Protein 6CII (pdb70)

Secondary structure (DSSP, 8-state):
-GGGSHHHHTTHHHHHHHHHHHHHHHHHH-TTTHHHHTTS-HHHHHHHHHHHHHHHTT-SSS--S--HHHHHHHHHHHS---HHHHHHHHHHHHHHHHHTT--HHHHHHHHHHHHHHHHHHHT-

Foldseek 3Di:
DQCPFLCNVQPHLVRLLQLLVQLVVVQCVDVVRVVVCVPPPVVVVSVLSSQVLCVLSPNDDDRDDDFQQVVCVCCVVPVVDDVVVLVVSLVSSLVSSVVVPGDPVSSVVSSVSSVVCVCRNNVD

Nearest PDB structures (foldseek):
  4xdi-assembly2_B  TM=8.918E-01  e=1.082E-13  Chlamydomonas reinhardtii
  1s69-assembly1_A  TM=9.716E-01  e=1.242E-09  Synechocystis sp. PCC 6803
  4l2m-assembly1_A  TM=9.750E-01  e=1.453E-09  Picosynechococcus sp. PCC 7002
  2gkm-assembly1_B  TM=9.541E-01  e=5.923E-08  Mycobacterium tuberculosis
  5ab8-assembly1_A-2  TM=9.185E-01  e=2.185E-07  Mycobacterium tuberculosis

Radius of gyration: 14.08 Å; Cα contacts (8 Å, |Δi|>4): 113; chains: 1; bounding box: 33×36×35 Å

InterPro domains:
  IPR001486 Truncated hemoglobin [PF01152] (10-121)
  IPR009050 Globin-like superfamily [SSF46458] (9-128)
  IPR012292 Globin/Protoglobin [G3DSA:1.10.490.10] (2-136)
  IPR016339 Truncated hemoglobin, group 1 [PIRSF002030] (4-121)

Structure (mmCIF, N/CA/C/O backbone):
data_6CII
#
_entry.id   6CII
#
_cell.length_a   45.992
_cell.length_b   45.992
_cell.length_c   121.277
_cell.angle_alpha   90.000
_cell.angle_beta   90.000
_cell.angle_gamma   90.000
#
_symmetry.space_group_name_H-M   'P 41 2 2'
#
loop_
_entity.id
_entity.type
_entity.pdbx_description
1 polymer 'Chlamydomonas reinhardtii THB1'
2 non-polymer 'PROTOPORPHYRIN IX CONTAINING FE'
3 non-polymer 'CYANIDE ION'
4 water water
#
loop_
_atom_site.group_PDB
_atom_site.id
_atom_site.type_symbol
_atom_site.label_atom_id
_atom_site.label_alt_id
_atom_site.label_comp_id
_atom_site.label_asym_id
_atom_site.label_entity_id
_atom_site.label_seq_id
_atom_site.pdbx_PDB_ins_code
_atom_site.Cartn_x
_atom_site.Cartn_y
_atom_site.Cartn_z
_atom_site.occupancy
_atom_site.B_iso_or_equiv
_atom_site.auth_seq_id
_atom_site.auth_comp_id
_atom_site.auth_asym_id
_atom_site.auth_atom_id
_atom_site.pdbx_PDB_model_num
ATOM 1 N N . ALA A 1 5 ? 10.050 44.927 60.399 1.00 43.22 6 ALA A N 1
ATOM 2 C CA . ALA A 1 5 ? 11.500 44.802 60.278 1.00 33.83 6 ALA A CA 1
ATOM 3 C C . ALA A 1 5 ? 11.869 43.604 59.404 1.00 30.08 6 ALA A C 1
ATOM 4 O O . ALA A 1 5 ? 11.285 42.521 59.554 1.00 27.88 6 ALA A O 1
ATOM 6 N N . PRO A 1 6 ? 12.835 43.790 58.497 1.00 24.34 7 PRO A N 1
ATOM 7 C CA . PRO A 1 6 ? 13.146 42.704 57.543 1.00 23.46 7 PRO A CA 1
ATOM 8 C C . PRO A 1 6 ? 13.438 41.375 58.228 1.00 19.83 7 PRO A C 1
ATOM 9 O O . PRO A 1 6 ? 12.995 40.311 57.762 1.00 21.94 7 PRO A O 1
ATOM 13 N N . ALA A 1 7 ? 14.152 41.411 59.349 1.00 21.21 8 ALA A N 1
ATOM 14 C CA . ALA A 1 7 ? 14.554 40.167 59.978 1.00 19.56 8 ALA A CA 1
ATOM 15 C C . ALA A 1 7 ? 13.391 39.401 60.566 1.00 23.15 8 ALA A C 1
ATOM 16 O O . ALA A 1 7 ? 13.575 38.238 60.952 1.00 24.53 8 ALA A O 1
ATOM 18 N N . ASP A 1 8 ? 12.204 39.993 60.658 1.00 18.93 9 ASP A N 1
ATOM 19 C CA . ASP A 1 8 ? 11.206 39.380 61.511 1.00 17.77 9 ASP A CA 1
ATOM 20 C C . ASP A 1 8 ? 10.166 38.584 60.738 1.00 14.03 9 ASP A C 1
ATOM 21 O O . ASP A 1 8 ? 9.359 37.889 61.358 1.00 19.63 9 ASP A O 1
ATOM 26 N N . SER A 1 9 ? 10.212 38.602 59.405 1.00 14.35 10 SER A N 1
ATOM 27 C CA . SER A 1 9 ? 9.302 37.774 58.631 1.00 12.91 10 SER A CA 1
ATOM 28 C C . SER A 1 9 ? 9.663 36.311 58.782 1.00 14.53 10 SER A C 1
ATOM 29 O O . SER A 1 9 ? 10.785 35.944 59.152 1.00 13.96 10 SER A O 1
ATOM 32 N N . LEU A 1 10 ? 8.679 35.463 58.480 1.00 12.72 11 LEU A N 1
ATOM 33 C CA . LEU A 1 10 ? 8.918 34.024 58.473 1.00 11.85 11 LEU A CA 1
ATOM 34 C C . LEU A 1 10 ? 10.038 33.684 57.511 1.00 14.03 11 LEU A C 1
ATOM 35 O O . LEU A 1 10 ? 10.947 32.926 57.840 1.00 12.74 11 LEU A O 1
ATOM 40 N N . TYR A 1 11 ? 9.978 34.258 56.310 1.00 11.76 12 TYR A N 1
ATOM 41 C CA . TYR A 1 11 ? 11.039 34.118 55.321 1.00 10.62 12 TYR A CA 1
ATOM 42 C C . TYR A 1 11 ? 12.413 34.389 55.909 1.00 11.70 12 TYR A C 1
ATOM 43 O O . TYR A 1 11 ? 13.317 33.563 55.791 1.00 11.75 12 TYR A O 1
ATOM 52 N N . SER A 1 12 ? 12.597 35.559 56.538 1.00 12.31 13 SER A N 1
ATOM 53 C CA A SER A 1 12 ? 13.908 35.869 57.091 0.68 13.92 13 SER A CA 1
ATOM 54 C CA B SER A 1 12 ? 13.901 35.888 57.106 0.32 13.91 13 SER A CA 1
ATOM 55 C C . SER A 1 12 ? 14.284 34.907 58.205 1.00 12.46 13 SER A C 1
ATOM 56 O O . SER A 1 12 ? 15.439 34.457 58.278 1.00 13.36 13 SER A O 1
ATOM 61 N N . ARG A 1 13 ? 13.322 34.564 59.068 1.00 11.84 14 ARG A N 1
ATOM 62 C CA . ARG A 1 13 ? 13.613 33.718 60.224 1.00 13.71 14 ARG A CA 1
ATOM 63 C C . ARG A 1 13 ? 13.982 32.303 59.812 1.00 14.51 14 ARG A C 1
ATOM 64 O O . ARG A 1 13 ? 14.757 31.631 60.504 1.00 15.57 14 ARG A O 1
ATOM 72 N N . MET A 1 14 ? 13.444 31.833 58.692 1.00 14.78 15 MET A N 1
ATOM 73 C CA A MET A 1 14 ? 13.789 30.484 58.276 0.55 14.80 15 MET A CA 1
ATOM 74 C CA B MET A 1 14 ? 13.744 30.508 58.169 0.45 14.86 15 MET A CA 1
ATOM 75 C C . MET A 1 14 ? 15.104 30.429 57.508 1.00 16.23 15 MET A C 1
ATOM 76 O O . MET A 1 14 ? 15.535 29.333 57.135 1.00 18.81 15 MET A O 1
ATOM 85 N N . GLY A 1 15 ? 15.767 31.564 57.306 1.00 15.90 16 GLY A N 1
ATOM 86 C CA . GLY A 1 15 ? 17.031 31.578 56.598 1.00 15.89 16 GLY A CA 1
ATOM 87 C C . GLY A 1 15 ? 16.986 32.276 55.261 1.00 20.79 16 GLY A C 1
ATOM 88 O O . GLY A 1 15 ? 17.997 32.280 54.546 1.00 18.05 16 GLY A O 1
ATOM 89 N N . GLY A 1 16 ? 15.848 32.851 54.892 1.00 12.54 17 GLY A N 1
ATOM 90 C CA . GLY A 1 16 ? 15.817 33.713 53.726 1.00 13.55 17 GLY A CA 1
ATOM 91 C C . GLY A 1 16 ? 16.020 32.968 52.422 1.00 14.89 17 GLY A C 1
ATOM 92 O O . GLY A 1 16 ? 15.585 31.825 52.244 1.00 13.90 17 GLY A O 1
ATOM 93 N N . GLU A 1 17 ? 16.696 33.641 51.487 1.00 9.91 18 GLU A N 1
ATOM 94 C CA . GLU A 1 17 ? 16.744 33.172 50.103 1.00 10.05 18 GLU A CA 1
ATOM 95 C C . GLU A 1 17 ? 17.411 31.799 49.990 1.00 10.68 18 GLU A C 1
ATOM 96 O O . GLU A 1 17 ? 16.895 30.916 49.304 1.00 12.51 18 GLU A O 1
ATOM 102 N N . ALA A 1 18 ? 18.557 31.606 50.644 1.00 14.99 19 ALA A N 1
ATOM 103 C CA . ALA A 1 18 ? 19.240 30.316 50.532 1.00 15.07 19 ALA A CA 1
ATOM 104 C C . ALA A 1 18 ? 18.329 29.170 50.961 1.00 13.61 19 ALA A C 1
ATOM 105 O O . ALA A 1 18 ? 18.301 28.113 50.317 1.00 14.35 19 ALA A O 1
ATOM 107 N N . ALA A 1 19 ? 17.594 29.367 52.055 1.00 11.16 20 ALA A N 1
ATOM 108 C CA . ALA A 1 19 ? 16.706 28.328 52.585 1.00 11.41 20 ALA A CA 1
ATOM 109 C C . ALA A 1 19 ? 15.545 28.047 51.631 1.00 12.36 20 ALA A C 1
ATOM 110 O O . ALA A 1 19 ? 15.206 26.879 51.372 1.00 12.02 20 ALA A O 1
ATOM 112 N N . VAL A 1 20 ? 14.888 29.106 51.124 1.00 9.81 21 VAL A N 1
ATOM 113 C CA . VAL A 1 20 ? 13.749 28.879 50.242 1.00 7.91 21 VAL A CA 1
ATOM 114 C C . VAL A 1 20 ? 14.201 28.248 48.928 1.00 10.32 21 VAL A C 1
ATOM 115 O O . VAL A 1 20 ? 13.569 27.316 48.426 1.00 11.36 21 VAL A O 1
ATOM 119 N N . GLU A 1 21 ? 15.310 28.729 48.359 1.00 12.54 22 GLU A N 1
ATOM 120 C CA A GLU A 1 21 ? 15.771 28.147 47.107 0.55 10.86 22 GLU A CA 1
ATOM 121 C CA B GLU A 1 21 ? 15.825 28.158 47.116 0.45 10.88 22 GLU A CA 1
ATOM 122 C C . GLU A 1 21 ? 16.117 26.671 47.274 1.00 10.00 22 GLU A C 1
ATOM 123 O O . GLU A 1 21 ? 15.739 25.853 46.429 1.00 11.29 22 GLU A O 1
ATOM 134 N N . LYS A 1 22 ? 16.808 26.308 48.362 1.00 9.70 23 LYS A N 1
ATOM 135 C CA . LYS A 1 22 ? 17.113 24.905 48.614 1.00 10.29 23 LYS A CA 1
ATOM 136 C C . LYS A 1 22 ? 15.833 24.096 48.798 1.00 13.40 23 LYS A C 1
ATOM 137 O O . LYS A 1 22 ? 15.697 23.000 48.238 1.00 10.39 23 LYS A O 1
ATOM 143 N N . ALA A 1 23 ? 14.878 24.625 49.565 1.00 10.20 24 ALA A N 1
ATOM 144 C CA . ALA A 1 23 ? 13.653 23.868 49.800 1.00 6.43 24 ALA A CA 1
ATOM 145 C C . ALA A 1 23 ? 12.917 23.621 48.494 1.00 10.34 24 ALA A C 1
ATOM 146 O O . ALA A 1 23 ? 12.465 22.505 48.239 1.00 8.78 24 ALA A O 1
ATOM 148 N N . VAL A 1 24 ? 12.816 24.642 47.641 1.00 9.48 25 VAL A N 1
ATOM 149 C CA . VAL A 1 24 ? 12.130 24.461 46.364 1.00 8.31 25 VAL A CA 1
ATOM 150 C C . VAL A 1 24 ? 12.876 23.454 45.487 1.00 10.04 25 VAL A C 1
ATOM 151 O O . VAL A 1 24 ? 12.258 22.642 44.791 1.00 8.42 25 VAL A O 1
ATOM 155 N N . ASP A 1 25 ? 14.213 23.481 45.510 1.00 8.07 26 ASP A N 1
ATOM 156 C CA A ASP A 1 25 ? 14.965 22.533 44.701 0.60 9.97 26 ASP A CA 1
ATOM 157 C CA B ASP A 1 25 ? 14.982 22.522 44.718 0.40 10.00 26 ASP A CA 1
ATOM 158 C C . ASP A 1 25 ? 14.677 21.092 45.138 1.00 9.04 26 ASP A C 1
ATOM 159 O O . ASP A 1 25 ? 14.410 20.221 44.297 1.00 9.51 26 ASP A O 1
ATOM 168 N N . VAL A 1 26 ? 14.716 20.832 46.451 1.00 9.52 27 VAL A N 1
ATOM 169 C CA . VAL A 1 26 ? 14.476 19.479 46.975 1.00 9.41 27 VAL A CA 1
ATOM 170 C C . VAL A 1 26 ? 13.038 19.058 46.710 1.00 7.67 27 VAL A C 1
ATOM 171 O O . VAL A 1 26 ? 12.758 17.933 46.292 1.00 9.41 27 VAL A O 1
ATOM 175 N N . PHE A 1 27 ? 12.109 19.968 46.999 1.00 6.87 28 PHE A N 1
ATOM 176 C CA . PHE A 1 27 ? 10.684 19.782 46.756 1.00 9.09 28 PHE A CA 1
ATOM 177 C C . PHE A 1 27 ? 10.414 19.283 45.341 1.00 7.43 28 PHE A C 1
ATOM 178 O O . PHE A 1 27 ? 9.741 18.264 45.154 1.00 9.09 28 PHE A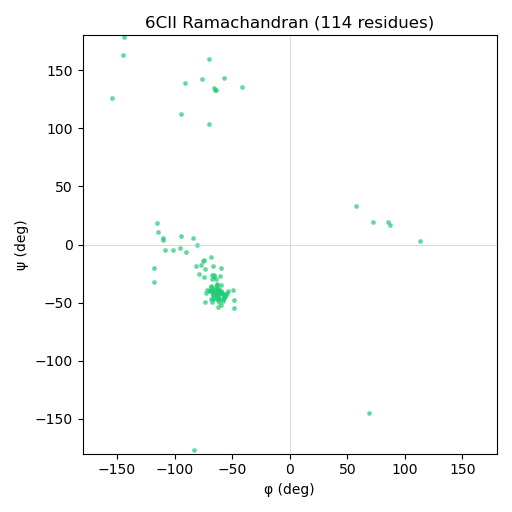 O 1
ATOM 186 N N . TYR A 1 28 ? 11.032 19.917 44.329 1.00 8.63 29 TYR A N 1
ATOM 187 C CA . TYR A 1 28 ? 10.767 19.462 42.977 1.00 8.06 29 TYR A CA 1
ATOM 188 C C . TYR A 1 28 ? 11.545 18.200 42.611 1.00 9.24 29 TYR A C 1
ATOM 189 O O . TYR A 1 28 ? 11.119 17.485 41.708 1.00 9.50 29 TYR A O 1
ATOM 198 N N . GLU A 1 29 ? 12.696 17.919 43.243 1.00 8.85 30 GLU A N 1
ATOM 199 C CA . GLU A 1 29 ? 13.310 16.608 43.014 1.00 9.06 30 GLU A CA 1
ATOM 200 C C . GLU A 1 29 ? 12.417 15.482 43.526 1.00 10.93 30 GLU A C 1
ATOM 201 O O . GLU A 1 29 ? 12.300 14.436 42.869 1.00 9.61 30 GLU A O 1
ATOM 207 N N . ARG A 1 30 ? 11.761 15.681 44.681 1.00 7.57 31 ARG A N 1
ATOM 208 C CA . ARG A 1 30 ? 10.803 14.690 45.178 1.00 7.57 31 ARG A CA 1
ATOM 209 C C . ARG A 1 30 ? 9.581 14.611 44.274 1.00 8.39 31 ARG A C 1
ATOM 210 O O . ARG A 1 30 ? 9.040 13.531 44.043 1.00 11.20 31 ARG A O 1
ATOM 218 N N . ILE A 1 31 ? 9.093 15.756 43.791 1.00 8.51 32 ILE A N 1
ATOM 219 C CA . ILE A 1 31 ? 7.850 15.708 43.025 1.00 5.65 32 ILE A CA 1
ATOM 220 C C . ILE A 1 31 ? 8.058 14.968 41.709 1.00 9.04 32 ILE A C 1
ATOM 221 O O . ILE A 1 31 ? 7.212 14.162 41.287 1.00 10.00 32 ILE A O 1
ATOM 226 N N . VAL A 1 32 ? 9.194 15.187 41.046 1.00 12.52 33 VAL A N 1
ATOM 227 C CA . VAL A 1 32 ? 9.361 14.536 39.755 1.00 9.98 33 VAL A CA 1
ATOM 228 C C . VAL A 1 32 ? 9.678 13.065 39.917 1.00 11.97 33 VAL A C 1
ATOM 229 O O . VAL A 1 32 ? 9.579 12.324 38.940 1.00 12.92 33 VAL A O 1
ATOM 233 N N . ALA A 1 33 ? 10.042 12.630 41.127 1.00 10.74 34 ALA A N 1
ATOM 234 C CA . ALA A 1 33 ? 10.248 11.218 41.415 1.00 9.92 34 ALA A CA 1
ATOM 235 C C . ALA A 1 33 ? 8.973 10.539 41.899 1.00 11.68 34 ALA A C 1
ATOM 236 O O . ALA A 1 33 ? 8.970 9.319 42.065 1.00 12.58 34 ALA A O 1
ATOM 238 N N . ASP A 1 34 ? 7.901 11.299 42.116 1.00 8.99 35 ASP A N 1
ATOM 239 C CA . ASP A 1 34 ? 6.677 10.776 42.707 1.00 9.87 35 ASP A CA 1
ATOM 240 C C . ASP A 1 34 ? 5.739 10.379 41.573 1.00 10.24 35 ASP A C 1
ATOM 241 O O . ASP A 1 34 ? 5.237 11.258 40.867 1.00 10.81 35 ASP A O 1
ATOM 246 N N . PRO A 1 35 ? 5.455 9.094 41.372 1.00 11.04 36 PRO A N 1
ATOM 247 C CA . PRO A 1 35 ? 4.641 8.704 40.215 1.00 13.16 36 PRO A CA 1
ATOM 248 C C . PRO A 1 35 ? 3.263 9.321 40.201 1.00 11.13 36 PRO A C 1
ATOM 249 O O . PRO A 1 35 ? 2.648 9.362 39.130 1.00 14.41 36 PRO A O 1
ATOM 253 N N . GLN A 1 36 ? 2.752 9.783 41.345 1.00 12.13 37 GLN A N 1
ATOM 254 C CA . GLN A 1 36 ? 1.421 10.376 41.386 1.00 11.74 37 GLN A CA 1
ATOM 255 C C . GLN A 1 36 ? 1.418 11.829 40.946 1.00 12.16 37 GLN A C 1
ATOM 256 O O . GLN A 1 36 ? 0.358 12.354 40.583 1.00 14.37 37 GLN A O 1
ATOM 262 N N . LEU A 1 37 ? 2.573 12.479 40.957 1.00 10.20 38 LEU A N 1
ATOM 263 C CA . LEU A 1 37 ? 2.656 13.896 40.647 1.00 8.79 38 LEU A CA 1
ATOM 264 C C . LEU A 1 37 ? 3.492 14.200 39.430 1.00 12.44 38 LEU A C 1
ATOM 265 O O . LEU A 1 37 ? 3.224 15.200 38.762 1.00 11.58 38 LEU A O 1
ATOM 270 N N . ALA A 1 38 ? 4.530 13.397 39.171 1.00 10.53 39 ALA A N 1
ATOM 271 C CA . ALA A 1 38 ? 5.428 13.635 38.042 1.00 12.25 39 ALA A CA 1
ATOM 272 C C . ALA A 1 38 ? 4.707 13.874 36.721 1.00 11.12 39 ALA A C 1
ATOM 273 O O . ALA A 1 38 ? 5.168 14.737 35.951 1.00 11.15 39 ALA A O 1
ATOM 275 N N . PRO A 1 39 ? 3.616 13.177 36.383 1.00 11.14 40 PRO A N 1
ATOM 276 C CA . PRO A 1 39 ? 3.009 13.404 35.063 1.00 12.20 40 PRO A CA 1
ATOM 277 C C . PRO A 1 39 ? 2.528 14.826 34.842 1.00 11.58 40 PRO A C 1
ATOM 278 O O . PRO A 1 39 ? 2.519 15.282 33.687 1.00 13.08 40 PRO A O 1
ATOM 282 N N . PHE A 1 40 ? 2.163 15.548 35.913 1.00 9.46 41 PHE A N 1
ATOM 283 C CA . PHE A 1 40 ? 1.757 16.941 35.763 1.00 10.11 41 PHE A CA 1
ATOM 284 C C . PHE A 1 40 ? 2.913 17.830 35.331 1.00 10.89 41 PHE A C 1
ATOM 285 O O . PHE A 1 40 ? 2.682 18.873 34.706 1.00 14.52 41 PHE A O 1
ATOM 293 N N . PHE A 1 41 ? 4.154 17.445 35.642 1.00 11.50 42 PHE A N 1
ATOM 294 C CA . PHE A 1 41 ? 5.302 18.302 35.387 1.00 8.63 42 PHE A CA 1
ATOM 295 C C . PHE A 1 41 ? 6.186 17.777 34.270 1.00 12.17 42 PHE A C 1
ATOM 296 O O . PHE A 1 41 ? 7.240 18.366 34.012 1.00 10.92 42 PHE A O 1
ATOM 304 N N . ALA A 1 42 ? 5.769 16.699 33.595 1.00 12.48 43 ALA A N 1
ATOM 305 C CA . ALA A 1 42 ? 6.660 15.993 32.671 1.00 12.34 43 ALA A CA 1
ATOM 306 C C . ALA A 1 42 ? 7.047 16.838 31.464 1.00 11.78 43 ALA A C 1
ATOM 307 O O . ALA A 1 42 ? 8.096 16.594 30.869 1.00 15.68 43 ALA A O 1
ATOM 309 N N . ASN A 1 43 ? 6.228 17.803 31.064 1.00 11.39 44 ASN A N 1
ATOM 310 C CA . ASN A 1 43 ? 6.615 18.684 29.962 1.00 15.99 44 ASN A CA 1
ATOM 311 C C . ASN A 1 43 ? 6.783 20.125 30.425 1.00 13.40 44 ASN A C 1
ATOM 312 O O . ASN A 1 43 ? 6.785 21.031 29.592 1.00 13.86 44 ASN A O 1
ATOM 317 N N . VAL A 1 44 ? 6.949 20.359 31.733 1.00 8.57 45 VAL A N 1
ATOM 318 C CA . VAL A 1 44 ? 7.125 21.707 32.284 1.00 9.10 45 VAL A CA 1
ATOM 319 C C . VAL A 1 44 ? 8.615 22.044 32.327 1.00 8.59 45 VAL A C 1
ATOM 320 O O . VAL A 1 44 ? 9.437 21.209 32.681 1.00 10.33 45 VAL A O 1
ATOM 324 N N . ASP A 1 45 ? 8.958 23.284 31.972 1.00 8.81 46 ASP A N 1
ATOM 325 C CA . ASP A 1 45 ? 10.336 23.741 32.136 1.00 9.84 46 ASP A CA 1
ATOM 326 C C . ASP A 1 45 ? 10.597 23.879 33.631 1.00 9.75 46 ASP A C 1
ATOM 327 O O . ASP A 1 45 ? 10.116 24.816 34.276 1.00 11.04 46 ASP A O 1
ATOM 332 N N . MET A 1 46 ? 11.312 22.921 34.203 1.00 10.23 47 MET A N 1
ATOM 333 C CA . MET A 1 46 ? 11.426 22.899 35.653 1.00 8.42 47 MET A CA 1
ATOM 334 C C . MET A 1 46 ? 12.407 23.940 36.172 1.00 10.45 47 MET A C 1
ATOM 335 O O . MET A 1 46 ? 12.363 24.255 37.366 1.00 11.85 47 MET A O 1
ATOM 340 N N . LYS A 1 47 ? 13.284 24.476 35.317 1.00 10.40 48 LYS A N 1
ATOM 341 C CA . LYS A 1 47 ? 14.123 25.594 35.748 1.00 9.43 48 LYS A CA 1
ATOM 342 C C . LYS A 1 47 ? 13.262 26.829 35.964 1.00 11.43 48 LYS A C 1
ATOM 343 O O . LYS A 1 47 ? 13.356 27.492 37.001 1.00 14.82 48 LYS A O 1
ATOM 349 N N . LYS A 1 48 ? 12.386 27.118 35.011 1.00 10.85 49 LYS A N 1
ATOM 350 C CA . LYS A 1 48 ? 11.497 28.258 35.153 1.00 11.90 49 LYS A CA 1
ATOM 351 C C . LYS A 1 48 ? 10.500 28.030 36.281 1.00 11.91 49 LYS A C 1
ATOM 352 O O . LYS A 1 48 ? 10.171 28.965 37.021 1.00 12.21 49 LYS A O 1
ATOM 358 N N . GLN A 1 49 ? 10.020 26.794 36.433 1.00 10.04 50 GLN A N 1
ATOM 359 C CA . GLN A 1 49 ? 9.030 26.511 37.470 1.00 10.04 50 GLN A CA 1
ATOM 360 C C . GLN A 1 49 ? 9.626 26.678 38.861 1.00 10.98 50 GLN A C 1
ATOM 361 O O . GLN A 1 49 ? 8.962 27.191 39.764 1.00 11.22 50 GLN A O 1
ATOM 367 N N . ARG A 1 50 ? 10.875 26.247 39.052 1.00 10.72 51 ARG A N 1
ATOM 368 C CA . ARG A 1 50 ? 11.542 26.497 40.325 1.00 11.93 51 ARG A CA 1
ATOM 369 C C . ARG A 1 50 ? 11.597 27.984 40.629 1.00 11.89 51 ARG A C 1
ATOM 370 O O . ARG A 1 50 ? 11.320 28.404 41.752 1.00 12.14 51 ARG A O 1
ATOM 378 N N . ARG A 1 51 ? 11.995 28.791 39.646 1.00 10.85 52 ARG A N 1
ATOM 379 C CA . ARG A 1 51 ? 12.055 30.230 39.882 1.00 10.97 52 ARG A CA 1
ATOM 380 C C . ARG A 1 51 ? 10.681 30.780 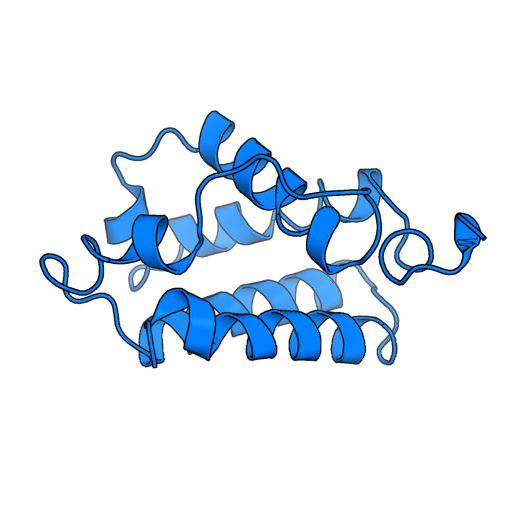40.259 1.00 10.94 52 ARG A C 1
ATOM 381 O O . ARG A 1 51 ? 10.571 31.627 41.152 1.00 11.30 52 ARG A O 1
ATOM 389 N N . LYS A 1 52 ? 9.619 30.310 39.593 1.00 11.09 53 LYS A N 1
ATOM 390 C CA . LYS A 1 52 ? 8.292 30.805 39.927 1.00 11.99 53 LYS A CA 1
ATOM 391 C C . LYS A 1 52 ? 7.901 30.407 41.335 1.00 12.74 53 LYS A C 1
ATOM 392 O O . LYS A 1 52 ? 7.308 31.206 42.071 1.00 12.42 53 LYS A O 1
ATOM 398 N N . GLN A 1 53 ? 8.233 29.177 41.732 1.00 8.65 54 GLN A N 1
ATOM 399 C CA . GLN A 1 53 ? 7.843 28.738 43.065 1.00 7.97 54 GLN A CA 1
ATOM 400 C C . GLN A 1 53 ? 8.626 29.483 44.135 1.00 11.94 54 GLN A C 1
ATOM 401 O O . GLN A 1 53 ? 8.065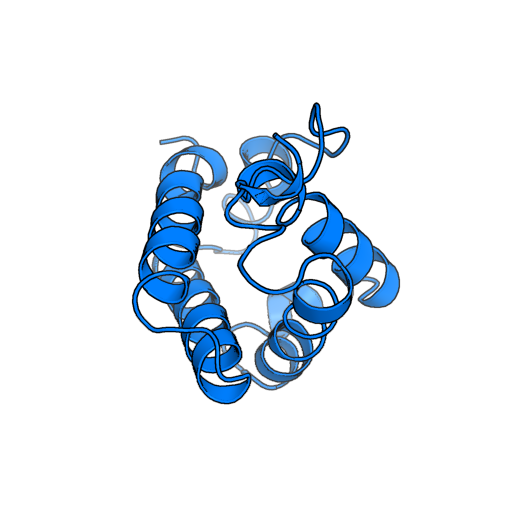 29.842 45.173 1.00 9.63 54 GLN A O 1
ATOM 407 N N . VAL A 1 54 ? 9.919 29.722 43.907 1.00 10.94 55 VAL A N 1
ATOM 408 C CA . VAL A 1 54 ? 10.676 30.531 44.851 1.00 10.92 55 VAL A CA 1
ATOM 409 C C . VAL A 1 54 ? 10.012 31.894 45.012 1.00 11.06 55 VAL A C 1
ATOM 410 O O . VAL A 1 54 ? 9.834 32.376 46.136 1.00 10.44 55 VAL A O 1
ATOM 414 N N . ALA A 1 55 ? 9.606 32.519 43.893 1.00 10.61 56 ALA A N 1
ATOM 415 C CA . ALA A 1 55 ? 9.022 33.859 43.979 1.00 11.74 56 ALA A CA 1
ATOM 416 C C . ALA A 1 55 ? 7.725 33.840 44.770 1.00 13.61 56 ALA A C 1
ATOM 417 O O . ALA A 1 55 ? 7.476 34.726 45.611 1.00 11.85 56 ALA A O 1
ATOM 419 N N . PHE A 1 56 ? 6.905 32.810 44.553 1.00 9.98 57 PHE A N 1
ATOM 420 C CA . PHE A 1 56 ? 5.637 32.725 45.264 1.00 11.68 57 PHE A CA 1
ATOM 421 C C . PHE A 1 56 ? 5.859 32.490 46.743 1.00 11.74 57 PHE A C 1
ATOM 422 O O . PHE A 1 56 ? 5.267 33.170 47.589 1.00 11.53 57 PHE A O 1
ATOM 430 N N . MET A 1 57 ? 6.698 31.509 47.082 1.00 9.27 58 MET A N 1
ATOM 431 C CA A MET A 1 57 ? 6.937 31.196 48.484 0.55 11.07 58 MET A CA 1
ATOM 432 C CA B MET A 1 57 ? 6.892 31.221 48.491 0.45 11.08 58 MET A CA 1
ATOM 433 C C . MET A 1 57 ? 7.570 32.376 49.205 1.00 11.36 58 MET A C 1
ATOM 434 O O . MET A 1 57 ? 7.230 32.671 50.358 1.00 11.71 58 MET A O 1
ATOM 443 N N . THR A 1 58 ? 8.497 33.055 48.535 1.00 11.82 59 THR A N 1
ATOM 444 C CA . THR A 1 58 ? 9.121 34.237 49.126 1.00 10.85 59 THR A CA 1
ATOM 445 C C . THR A 1 58 ? 8.065 35.274 49.499 1.00 12.20 59 THR A C 1
ATOM 446 O O . THR A 1 58 ? 8.091 35.840 50.603 1.00 12.18 59 THR A O 1
ATOM 450 N N . TYR A 1 59 ? 7.120 35.508 48.590 1.00 11.58 60 TYR A N 1
ATOM 451 C CA . TYR A 1 59 ? 6.025 36.447 48.839 1.00 14.76 60 TYR A CA 1
ATOM 452 C C . TYR A 1 59 ? 5.157 36.010 50.020 1.00 15.74 60 TYR A C 1
ATOM 453 O O . TYR A 1 59 ? 4.927 36.796 50.949 1.00 14.75 60 TYR A O 1
ATOM 462 N N . VAL A 1 60 ? 4.644 34.772 50.007 1.00 13.75 61 VAL A N 1
ATOM 463 C CA . VAL A 1 60 ? 3.688 34.427 51.065 1.00 12.24 61 VAL A CA 1
ATOM 464 C C . VAL A 1 60 ? 4.370 34.223 52.408 1.00 10.14 61 VAL A C 1
ATOM 465 O O . VAL A 1 60 ? 3.700 34.304 53.446 1.00 13.42 61 VAL A O 1
ATOM 469 N N . PHE A 1 61 ? 5.677 33.952 52.435 1.00 12.46 62 PHE A N 1
ATOM 470 C CA . PHE A 1 61 ? 6.401 33.909 53.701 1.00 11.29 62 PHE A CA 1
ATOM 471 C C . PHE A 1 61 ? 6.847 35.298 54.153 1.00 13.09 62 PHE A C 1
ATOM 472 O O . PHE A 1 61 ? 7.555 35.404 55.150 1.00 11.97 62 PHE A O 1
ATOM 480 N N . GLY A 1 62 ? 6.439 36.356 53.448 1.00 13.26 63 GLY A N 1
ATOM 481 C CA . GLY A 1 62 ? 6.714 37.721 53.878 1.00 14.64 63 GLY A CA 1
ATOM 482 C C . GLY A 1 62 ? 8.041 38.303 53.441 1.00 16.05 63 GLY A C 1
ATOM 483 O O . GLY A 1 62 ? 8.479 39.303 54.021 1.00 19.77 63 GLY A O 1
ATOM 484 N N . GLY A 1 63 ? 8.697 37.712 52.459 1.00 13.91 64 GLY A N 1
ATOM 485 C CA . GLY A 1 63 ? 10.015 38.134 52.015 1.00 14.80 64 GLY A CA 1
ATOM 486 C C . GLY A 1 63 ? 10.040 39.077 50.844 1.00 18.27 64 GLY A C 1
ATOM 487 O O . GLY A 1 63 ? 11.124 39.512 50.438 1.00 23.59 64 GLY A O 1
ATOM 488 N N . SER A 1 64 ? 8.894 39.397 50.268 1.00 20.32 65 SER A N 1
ATOM 489 C CA . SER A 1 64 ? 8.871 40.384 49.209 1.00 22.24 65 SER A CA 1
ATOM 490 C C . SER A 1 64 ? 7.584 41.179 49.337 1.00 28.95 65 SER A C 1
ATOM 491 O O . SER A 1 64 ? 6.638 40.766 50.014 1.00 32.67 65 SER A O 1
ATOM 494 N N . GLY A 1 65 ? 7.561 42.330 48.679 1.00 31.19 66 GLY A N 1
ATOM 495 C CA . GLY A 1 65 ? 6.493 43.281 48.884 1.00 40.55 66 GLY A CA 1
ATOM 496 C C . GLY A 1 65 ? 5.170 42.893 48.265 1.00 50.26 66 GLY A C 1
ATOM 497 O O . GLY A 1 65 ? 4.135 42.930 48.936 1.00 62.47 66 GLY A O 1
ATOM 498 N N . ALA A 1 66 ? 5.184 42.516 46.991 1.00 42.35 67 ALA A N 1
ATOM 499 C CA . ALA A 1 66 ? 3.937 42.281 46.280 1.00 44.49 67 ALA A CA 1
ATOM 500 C C . ALA A 1 66 ? 4.180 41.298 45.149 1.00 47.19 67 ALA A C 1
ATOM 501 O O . ALA A 1 66 ? 5.051 41.515 44.303 1.00 50.79 67 ALA A O 1
ATOM 503 N N . TYR A 1 67 ? 3.389 40.231 45.137 1.00 47.92 68 TYR A N 1
ATOM 504 C CA . TYR A 1 67 ? 3.605 39.146 44.197 1.00 41.84 68 TYR A CA 1
ATOM 505 C C . TYR A 1 67 ? 3.403 39.631 42.765 1.00 54.26 68 TYR A C 1
ATOM 506 O O . TYR A 1 67 ? 2.427 40.325 42.462 1.00 51.94 68 TYR A O 1
ATOM 515 N N . GLU A 1 68 ? 4.344 39.283 41.887 1.00 41.06 69 GLU A N 1
ATOM 516 C CA . GLU A 1 68 ? 4.278 39.686 40.489 1.00 50.91 69 GLU A CA 1
ATOM 517 C C . GLU A 1 68 ? 3.998 38.527 39.545 1.00 35.62 69 GLU A C 1
ATOM 518 O O . GLU A 1 68 ? 3.989 38.720 38.322 1.00 40.96 69 GLU A O 1
ATOM 524 N N . GLY A 1 69 ? 3.765 37.334 40.069 1.00 33.98 70 GLY A N 1
ATOM 525 C CA . GLY A 1 69 ? 3.404 36.213 39.237 1.00 26.36 70 GLY A CA 1
ATOM 526 C C . GLY A 1 69 ? 1.916 36.195 38.923 1.00 29.85 70 GLY A C 1
ATOM 527 O O . GLY A 1 69 ? 1.142 37.070 39.306 1.00 33.19 70 GLY A O 1
ATOM 528 N N . ARG A 1 70 ? 1.517 35.151 38.217 1.00 33.64 71 ARG A N 1
ATOM 529 C CA . ARG A 1 70 ? 0.126 34.970 37.838 1.00 26.07 71 ARG A CA 1
ATOM 530 C C . ARG A 1 70 ? -0.692 34.485 39.032 1.00 27.73 71 ARG A C 1
ATOM 531 O O . ARG A 1 70 ? -0.201 33.718 39.867 1.00 29.20 71 ARG A O 1
ATOM 539 N N . ASP A 1 71 ? -1.929 34.979 39.134 1.00 28.52 72 ASP A N 1
ATOM 540 C CA . ASP A 1 71 ? -2.907 34.508 40.110 1.00 22.09 72 ASP A CA 1
ATOM 541 C C . ASP A 1 71 ? -2.880 32.979 40.243 1.00 19.98 72 ASP A C 1
ATOM 542 O O . ASP A 1 71 ? -2.847 32.267 39.236 1.00 21.90 72 ASP A O 1
ATOM 547 N N . LEU A 1 72 ? -2.909 32.476 41.490 1.00 24.44 73 LEU A N 1
ATOM 548 C CA . LEU A 1 72 ? -2.809 31.026 41.721 1.00 23.10 73 LEU A CA 1
ATOM 549 C C . LEU A 1 72 ? -3.997 30.265 41.140 1.00 21.59 73 LEU A C 1
ATOM 550 O O . LEU A 1 72 ? -3.832 29.180 40.565 1.00 18.47 73 LEU A O 1
ATOM 555 N N . GLY A 1 73 ? -5.210 30.781 41.338 1.00 17.45 74 GLY A N 1
ATOM 556 C CA . GLY A 1 73 ? -6.373 30.141 40.760 1.00 17.43 74 GLY A CA 1
ATOM 557 C C . GLY A 1 73 ? -6.272 30.038 39.256 1.00 12.56 74 GLY A C 1
ATOM 558 O O . GLY A 1 73 ? -6.514 28.977 38.666 1.00 15.90 74 GLY A O 1
ATOM 559 N N . ALA A 1 74 ? -5.919 31.146 38.606 1.00 17.58 75 ALA A N 1
ATOM 560 C CA . ALA A 1 74 ? -5.853 31.143 37.156 1.00 15.77 75 ALA A CA 1
ATOM 561 C C . ALA A 1 74 ? -4.786 30.175 36.670 1.00 14.57 75 ALA A C 1
ATOM 562 O O . ALA A 1 74 ? -4.983 29.461 35.677 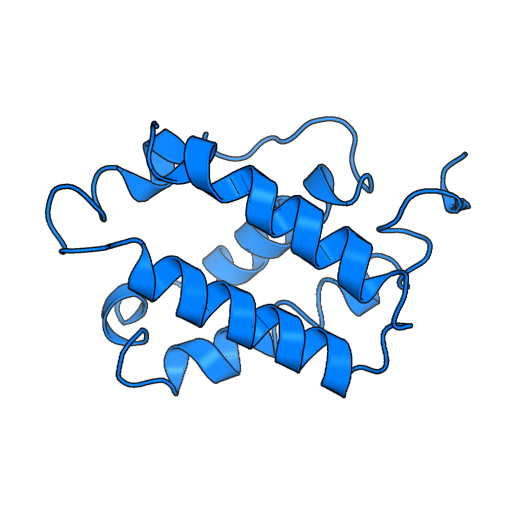1.00 19.36 75 ALA A O 1
ATOM 564 N N . SER A 1 75 ? -3.655 30.122 37.389 1.00 13.67 76 SER A N 1
ATOM 565 C CA . SER A 1 75 ? -2.538 29.285 36.978 1.00 11.67 76 SER A CA 1
ATOM 566 C C . SER A 1 75 ? -2.864 27.800 37.041 1.00 11.97 76 SER A C 1
ATOM 567 O O . SER A 1 75 ? -2.233 27.011 36.329 1.00 15.78 76 SER A O 1
ATOM 570 N N . HIS A 1 76 ? -3.772 27.382 37.923 1.00 11.05 77 HIS A N 1
ATOM 571 C CA . HIS A 1 76 ? -4.088 25.958 38.052 1.00 10.79 77 HIS A CA 1
ATOM 572 C C . HIS A 1 76 ? -5.462 25.592 37.496 1.00 11.57 77 HIS A C 1
ATOM 573 O O . HIS A 1 76 ? -5.816 24.408 37.488 1.00 13.28 77 HIS A O 1
ATOM 580 N N . ARG A 1 77 ? -6.253 26.575 37.057 1.00 13.94 78 ARG A N 1
ATOM 581 C CA . ARG A 1 77 ? -7.607 26.273 36.590 1.00 15.46 78 ARG A CA 1
ATOM 582 C C . ARG A 1 77 ? -7.597 25.233 35.478 1.00 13.57 78 ARG A C 1
ATOM 583 O O . ARG A 1 77 ? -8.394 24.289 35.498 1.00 15.30 78 ARG A O 1
ATOM 591 N N . ARG A 1 78 ? -6.689 25.362 34.507 1.00 13.54 79 ARG A N 1
ATOM 592 C CA A ARG A 1 78 ? -6.694 24.393 33.417 0.65 14.29 79 ARG A CA 1
ATOM 593 C CA B ARG A 1 78 ? -6.647 24.400 33.404 0.35 14.36 79 ARG A CA 1
ATOM 594 C C . ARG A 1 78 ? -6.320 23.009 33.920 1.00 12.14 79 ARG A C 1
ATOM 595 O O . ARG A 1 78 ? -6.802 22.004 33.386 1.00 14.85 79 ARG A O 1
ATOM 610 N N . LEU A 1 79 ? -5.472 22.939 34.941 1.00 12.34 80 LEU A N 1
ATOM 611 C CA . LEU A 1 79 ? -5.055 21.646 35.457 1.00 11.36 80 LEU A CA 1
ATOM 612 C C . LEU A 1 79 ? -6.215 20.939 36.130 1.00 11.41 80 LEU A C 1
ATOM 613 O O . LEU A 1 79 ? -6.367 19.714 36.009 1.00 11.94 80 LEU A O 1
ATOM 618 N N . ILE A 1 80 ? -7.026 21.702 36.860 1.00 9.91 81 ILE A N 1
ATOM 619 C CA . ILE A 1 80 ? -8.175 21.143 37.569 1.00 10.07 81 ILE A CA 1
ATOM 620 C C . ILE A 1 80 ? -9.278 20.775 36.582 1.00 13.41 81 ILE A C 1
ATOM 621 O O . ILE A 1 80 ? -9.896 19.710 36.696 1.00 15.33 81 ILE A O 1
ATOM 626 N N . ARG A 1 81 ? -9.526 21.637 35.588 1.00 14.02 82 ARG A N 1
ATOM 627 C CA A ARG A 1 81 ? -10.649 21.413 34.682 0.50 17.04 82 ARG A CA 1
ATOM 628 C CA B ARG A 1 81 ? -10.652 21.407 34.688 0.50 17.04 82 ARG A CA 1
ATOM 629 C C . ARG A 1 81 ? -10.365 20.329 33.650 1.00 17.63 82 ARG A C 1
ATOM 630 O O . ARG A 1 81 ? -11.286 19.587 33.261 1.00 14.21 82 ARG A O 1
ATOM 645 N N . GLU A 1 82 ? -9.116 20.205 33.197 1.00 15.06 83 GLU A N 1
ATOM 646 C CA . GLU A 1 82 ? -8.798 19.299 32.103 1.00 17.99 83 GLU A CA 1
ATOM 647 C C . GLU A 1 82 ? -7.833 18.176 32.442 1.00 18.00 83 GLU A C 1
ATOM 648 O O . GLU A 1 82 ? -7.820 17.178 31.714 1.00 22.42 83 GLU A O 1
ATOM 654 N N . GLN A 1 83 ? -7.033 18.286 33.503 1.00 14.83 84 GLN A N 1
ATOM 655 C CA . GLN A 1 83 ? -6.053 17.248 33.804 1.00 12.80 84 GLN A CA 1
ATOM 656 C C . GLN A 1 83 ? -6.316 16.498 35.100 1.00 15.72 84 GLN A C 1
ATOM 657 O O . GLN A 1 83 ? -5.445 15.752 35.556 1.00 18.68 84 GLN A O 1
ATOM 663 N N . GLY A 1 84 ? -7.477 16.679 35.715 1.00 13.38 85 GLY A N 1
ATOM 664 C CA . GLY A 1 84 ? -7.746 15.892 36.902 1.00 11.85 85 GLY A CA 1
ATOM 665 C C . GLY A 1 84 ? -6.970 16.278 38.137 1.00 12.50 85 GLY A C 1
ATOM 666 O O . GLY A 1 84 ? -6.878 15.472 39.076 1.00 12.31 85 GLY A O 1
ATOM 667 N N . MET A 1 85 ? -6.428 17.500 38.189 1.00 11.35 86 MET A N 1
ATOM 668 C CA . MET A 1 85 ? -5.766 17.947 39.419 1.00 12.69 86 MET A CA 1
ATOM 669 C C . MET A 1 85 ? -6.798 18.066 40.536 1.00 8.56 86 MET A C 1
ATOM 670 O O . MET A 1 85 ? -7.877 18.642 40.337 1.00 12.45 86 MET A O 1
ATOM 675 N N . ASN A 1 86 ? -6.474 17.548 41.726 1.00 11.66 87 ASN A N 1
ATOM 676 C CA . ASN A 1 86 ? -7.495 17.495 42.759 1.00 9.36 87 ASN A CA 1
ATOM 677 C C . ASN A 1 86 ? -6.905 17.750 44.136 1.00 10.65 87 ASN A C 1
ATOM 678 O O . ASN A 1 86 ? -5.700 17.951 44.311 1.00 12.11 87 ASN A O 1
ATOM 683 N N . HIS A 1 87 ? -7.798 17.749 45.128 1.00 10.88 88 HIS A N 1
ATOM 684 C CA . HIS A 1 87 ? -7.392 18.065 46.490 1.00 13.64 88 HIS A CA 1
ATOM 685 C C . HIS A 1 87 ? -6.414 17.047 47.047 1.00 9.48 88 HIS A C 1
ATOM 686 O O . HIS A 1 87 ? -5.574 17.390 47.891 1.00 14.10 88 HIS A O 1
ATOM 693 N N . HIS A 1 88 ? -6.498 15.796 46.604 1.00 13.03 89 HIS A N 1
ATOM 694 C CA . HIS A 1 88 ? -5.533 14.816 47.083 1.00 13.92 89 HIS A CA 1
ATOM 695 C C . HIS A 1 88 ? -4.137 15.154 46.584 1.00 12.44 89 HIS A C 1
ATOM 696 O O . HIS A 1 88 ? -3.163 15.038 47.339 1.00 12.31 89 HIS A O 1
ATOM 703 N N . HIS A 1 89 ? -4.023 15.604 45.324 1.00 9.17 90 HIS A N 1
ATOM 704 C CA . HIS A 1 89 ? -2.712 16.047 44.850 1.00 10.19 90 HIS A CA 1
ATOM 705 C C . HIS A 1 89 ? -2.194 17.188 45.698 1.00 10.60 90 HIS A C 1
ATOM 706 O O . HIS A 1 89 ? -0.992 17.260 45.997 1.00 10.32 90 HIS A O 1
ATOM 713 N N . PHE A 1 90 ? -3.068 18.128 46.047 1.00 11.55 91 PHE A N 1
ATOM 714 C CA . PHE A 1 90 ? -2.655 19.210 46.926 1.00 12.19 91 PHE A CA 1
ATOM 715 C C . PHE A 1 90 ? -2.066 18.667 48.220 1.00 11.89 91 PHE A C 1
ATOM 716 O O . PHE A 1 90 ? -1.006 19.123 48.661 1.00 11.23 91 PHE A O 1
ATOM 724 N N . ASP A 1 91 ? -2.700 17.650 48.816 1.00 8.77 92 ASP A N 1
ATOM 725 C CA . ASP A 1 91 ? -2.164 17.088 50.051 1.00 10.98 92 ASP A CA 1
ATOM 726 C C . ASP A 1 91 ? -0.813 16.438 49.820 1.00 11.15 92 ASP A C 1
ATOM 727 O O . ASP A 1 91 ? 0.091 16.571 50.653 1.00 12.61 92 ASP A O 1
ATOM 732 N N . LEU A 1 92 ? -0.647 15.747 48.689 1.00 10.12 93 LEU A N 1
ATOM 733 C CA . LEU A 1 92 ? 0.642 15.132 48.403 1.00 10.72 93 LEU A CA 1
ATOM 734 C C . LEU A 1 92 ? 1.722 16.190 48.259 1.00 10.59 93 LEU A C 1
ATOM 735 O O . LEU A 1 92 ? 2.871 15.992 48.703 1.00 11.13 93 LEU A O 1
ATOM 740 N N . VAL A 1 93 ? 1.388 17.298 47.585 1.00 9.59 94 VAL A N 1
ATOM 741 C CA . VAL A 1 93 ? 2.364 18.364 47.361 1.00 10.84 94 VAL A CA 1
ATOM 742 C C . VAL A 1 93 ? 2.742 19.019 48.674 1.00 12.66 94 VAL A C 1
ATOM 743 O O . VAL A 1 93 ? 3.919 19.264 48.946 1.00 11.14 94 VAL A O 1
ATOM 747 N N . ALA A 1 94 ? 1.748 19.277 49.521 1.00 10.02 95 ALA A N 1
ATOM 748 C CA . ALA A 1 94 ? 2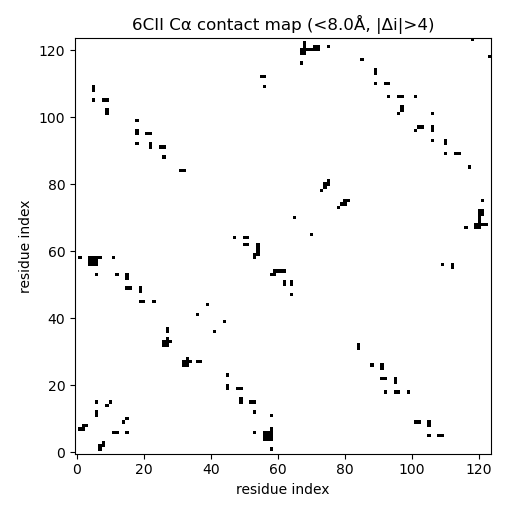.008 19.875 50.822 1.00 14.62 95 ALA A CA 1
ATOM 749 C C . ALA A 1 94 ? 2.895 18.982 51.668 1.00 14.31 95 ALA A C 1
ATOM 750 O O . ALA A 1 94 ? 3.812 19.469 52.346 1.00 14.03 95 ALA A O 1
ATOM 752 N N . ALA A 1 95 ? 2.660 17.665 51.615 1.00 10.04 96 ALA A N 1
ATOM 753 C CA . ALA A 1 95 ? 3.452 16.736 52.406 1.00 12.48 96 ALA A CA 1
ATOM 754 C C . ALA A 1 95 ? 4.893 16.674 51.914 1.00 14.75 96 ALA A C 1
ATOM 755 O O . ALA A 1 95 ? 5.822 16.544 52.718 1.00 13.34 96 ALA A O 1
ATOM 757 N N . HIS A 1 96 ? 5.106 16.782 50.601 1.00 11.60 97 HIS A N 1
ATOM 758 C CA . HIS A 1 96 ? 6.474 16.886 50.119 1.00 9.59 97 HIS A CA 1
ATOM 759 C C . HIS A 1 96 ? 7.157 18.120 50.670 1.00 12.6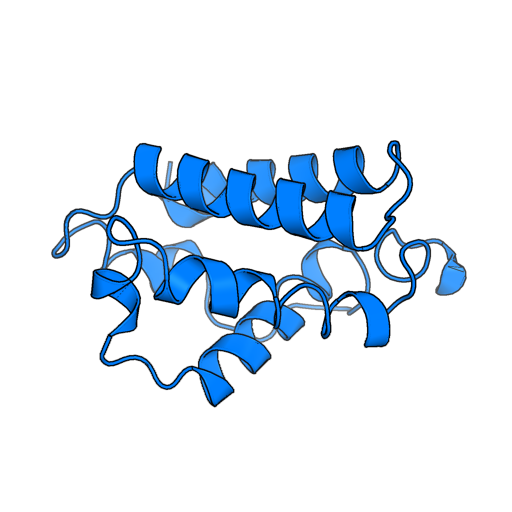1 97 HIS A C 1
ATOM 760 O O . HIS A 1 96 ? 8.347 18.078 50.988 1.00 10.92 97 HIS A O 1
ATOM 767 N N . LEU A 1 97 ? 6.446 19.239 50.742 1.00 9.78 98 LEU A N 1
ATOM 768 C CA . LEU A 1 97 ? 7.089 20.440 51.261 1.00 11.48 98 LEU A CA 1
ATOM 769 C C . LEU A 1 97 ? 7.348 20.305 52.753 1.00 11.48 98 LEU A C 1
ATOM 770 O O . LEU A 1 97 ? 8.397 20.721 53.248 1.00 10.80 98 LEU A O 1
ATOM 775 N N . ASP A 1 98 ? 6.403 19.735 53.484 1.00 11.11 99 ASP A N 1
ATOM 776 C CA . ASP A 1 98 ? 6.613 19.588 54.920 1.00 13.19 99 ASP A CA 1
ATOM 777 C C . ASP A 1 98 ? 7.820 18.704 55.184 1.00 10.41 99 ASP A C 1
ATOM 778 O O . ASP A 1 98 ? 8.698 19.062 55.973 1.00 9.48 99 ASP A O 1
ATOM 783 N N . SER A 1 99 ? 7.899 17.562 54.490 1.00 13.83 100 SER A N 1
ATOM 784 C CA . SER A 1 99 ? 9.041 16.656 54.641 1.00 11.81 100 SER A CA 1
ATOM 785 C C . SER A 1 99 ? 10.347 17.321 54.233 1.00 11.42 100 SER A C 1
ATOM 786 O O . SER A 1 99 ? 11.394 17.077 54.845 1.00 10.76 100 SER A O 1
ATOM 789 N N . THR A 1 100 ? 10.310 18.146 53.176 1.00 9.61 101 THR A N 1
ATOM 790 C CA 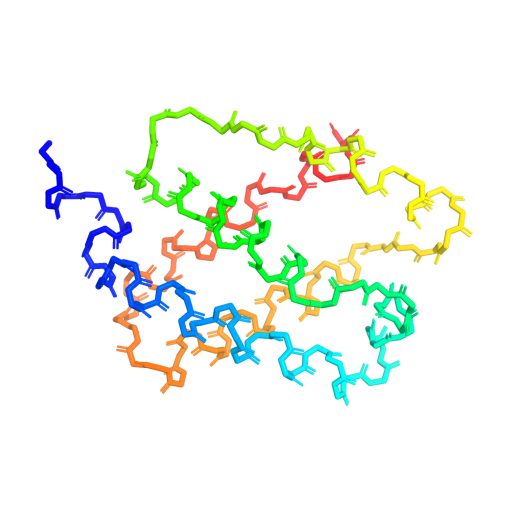. THR A 1 100 ? 11.502 18.883 52.763 1.00 7.48 101 THR A CA 1
ATOM 791 C C . THR A 1 100 ? 11.970 19.828 53.855 1.00 8.84 101 THR A C 1
ATOM 792 O O . THR A 1 100 ? 13.171 19.907 54.160 1.00 11.92 101 THR A O 1
ATOM 796 N N . LEU A 1 101 ? 11.035 20.604 54.418 1.00 9.89 102 LEU A N 1
ATOM 797 C CA . LEU A 1 101 ? 11.423 21.562 55.447 1.00 11.18 102 LEU A CA 1
ATOM 798 C C . LEU A 1 101 ? 11.967 20.841 56.670 1.00 12.72 102 LEU A C 1
ATOM 799 O O . LEU A 1 101 ? 12.928 21.302 57.299 1.00 13.13 102 LEU A O 1
ATOM 804 N N . GLN A 1 102 ? 11.390 19.679 56.984 1.00 10.23 103 GLN A N 1
ATOM 805 C CA . GLN A 1 102 ? 11.869 18.882 58.105 1.00 13.91 103 GLN A CA 1
ATOM 806 C C . GLN A 1 102 ? 13.295 18.416 57.862 1.00 17.25 103 GLN A C 1
ATOM 807 O O . GLN A 1 102 ? 14.165 18.543 58.731 1.00 16.67 103 GLN A O 1
ATOM 813 N N . GLU A 1 103 ? 13.556 17.894 56.666 1.00 14.18 104 GLU A N 1
ATOM 814 C CA . GLU A 1 103 ? 14.888 17.385 56.355 1.00 14.68 104 GLU A CA 1
ATOM 815 C C . GLU A 1 103 ? 15.927 18.486 56.394 1.00 17.76 104 GLU A C 1
ATOM 816 O O . GLU A 1 103 ? 17.078 18.248 56.796 1.00 19.15 104 GLU A O 1
ATOM 822 N N . LEU A 1 104 ? 15.546 19.692 56.000 1.00 12.10 105 LEU A N 1
ATOM 823 C CA . LEU A 1 104 ? 16.473 20.803 55.988 1.00 14.56 105 LEU A CA 1
ATOM 824 C C . LEU A 1 104 ? 16.653 21.435 57.355 1.00 15.36 105 LEU A C 1
ATOM 825 O O . LEU A 1 104 ? 17.413 22.400 57.474 1.00 19.37 105 LEU A O 1
ATOM 830 N N . GLY A 1 105 ? 15.976 20.932 58.375 1.00 15.05 106 GLY A N 1
ATOM 831 C CA . GLY A 1 105 ? 16.228 21.377 59.725 1.00 20.45 106 GLY A CA 1
ATOM 832 C C . GLY A 1 105 ? 15.470 22.613 60.133 1.00 21.34 106 GLY A C 1
ATOM 833 O O . GLY A 1 105 ? 15.883 23.288 61.079 1.00 20.00 106 GLY A O 1
ATOM 834 N N . VAL A 1 106 ? 14.387 22.950 59.434 1.00 13.95 107 VAL A N 1
ATOM 835 C CA . VAL A 1 106 ? 13.601 24.123 59.804 1.00 11.83 107 VAL A CA 1
ATOM 836 C C . VAL A 1 106 ? 12.977 23.888 61.169 1.00 13.73 107 VAL A C 1
ATOM 837 O O . VAL A 1 106 ? 12.413 22.825 61.422 1.00 15.02 107 VAL A O 1
ATOM 841 N N . ALA A 1 107 ? 13.077 24.875 62.056 1.00 14.49 108 ALA A N 1
ATOM 842 C CA . ALA A 1 107 ? 12.518 24.724 63.395 1.00 18.18 108 ALA A CA 1
ATOM 843 C C . ALA A 1 107 ? 11.024 24.412 63.336 1.00 18.69 108 ALA A C 1
ATOM 844 O O . ALA A 1 107 ? 10.299 24.920 62.477 1.00 13.87 108 ALA A O 1
ATOM 846 N N . GLN A 1 108 ? 10.567 23.561 64.259 1.00 15.01 109 GLN A N 1
ATOM 847 C CA . GLN A 1 108 ? 9.195 23.072 64.207 1.00 17.58 109 GLN A CA 1
ATOM 848 C C . GLN A 1 108 ? 8.172 24.205 64.157 1.00 12.93 109 GLN A C 1
ATOM 849 O O . GLN A 1 108 ? 7.180 24.121 63.417 1.00 13.60 109 GLN A O 1
ATOM 855 N N . GLU A 1 109 ? 8.370 25.267 64.944 1.00 13.59 110 GLU A N 1
ATOM 856 C CA A GLU A 1 109 ? 7.408 26.370 64.939 0.60 13.20 110 GLU A CA 1
ATOM 857 C CA B GLU A 1 109 ? 7.387 26.348 64.931 0.40 13.23 110 GLU A CA 1
ATOM 858 C C . GLU A 1 109 ? 7.369 27.064 63.581 1.00 12.80 110 GLU A C 1
ATOM 859 O O . GLU A 1 109 ? 6.296 27.455 63.103 1.00 10.69 110 GLU A O 1
ATOM 870 N N . LEU A 1 110 ? 8.539 27.238 62.950 1.00 14.52 111 LEU A N 1
ATOM 871 C CA . LEU A 1 110 ? 8.571 27.896 61.651 1.00 11.95 111 LEU A CA 1
ATOM 872 C C . LEU A 1 110 ? 7.993 26.990 60.579 1.00 11.30 111 LEU A C 1
ATOM 873 O O . LEU A 1 110 ? 7.273 27.449 59.683 1.00 12.44 111 LEU A O 1
ATOM 878 N N . LYS A 1 111 ? 8.296 25.691 60.653 1.00 8.67 112 LYS A N 1
ATOM 879 C CA . LYS A 1 111 ? 7.679 24.761 59.711 1.00 10.73 112 LYS A CA 1
ATOM 880 C C . LYS A 1 111 ? 6.149 24.798 59.807 1.00 9.03 112 LYS A C 1
ATOM 881 O O . LYS A 1 111 ? 5.461 24.804 58.789 1.00 10.69 112 LYS A O 1
ATOM 887 N N . ALA A 1 112 ? 5.596 24.851 61.036 1.00 9.29 113 ALA A N 1
ATOM 888 C CA . ALA A 1 112 ? 4.148 24.888 61.185 1.00 10.07 113 ALA A CA 1
ATOM 889 C C . ALA A 1 112 ? 3.576 26.148 60.572 1.00 8.76 113 ALA A C 1
ATOM 890 O O . ALA A 1 112 ? 2.532 26.108 59.909 1.00 10.85 113 ALA A O 1
ATOM 892 N N . GLU A 1 113 ? 4.243 27.283 60.791 1.00 8.84 114 GLU A N 1
ATOM 893 C CA . GLU A 1 113 ? 3.769 28.531 60.208 1.00 9.38 114 GLU A CA 1
ATOM 894 C C . GLU A 1 113 ? 3.770 28.441 58.687 1.00 9.30 114 GLU A C 1
ATOM 895 O O . GLU A 1 113 ? 2.790 28.802 58.023 1.00 11.10 114 GLU A O 1
ATOM 901 N N . ALA A 1 114 ? 4.892 27.986 58.122 1.00 8.38 115 ALA A N 1
ATOM 902 C CA . ALA A 1 114 ? 5.001 27.881 56.672 1.00 9.13 115 ALA A CA 1
ATOM 903 C C . ALA A 1 114 ? 3.920 26.971 56.125 1.00 11.53 115 ALA A C 1
ATOM 904 O O . ALA A 1 114 ? 3.267 27.286 55.118 1.00 12.45 115 ALA A O 1
ATOM 906 N N . MET A 1 115 ? 3.683 25.851 56.796 1.00 10.13 116 MET A N 1
ATOM 907 C CA . MET A 1 115 ? 2.734 24.906 56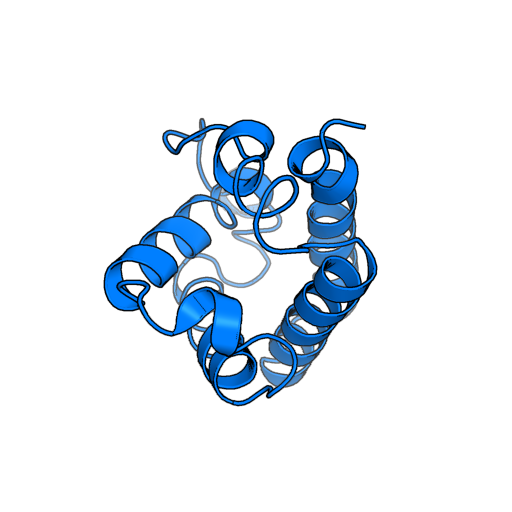.233 1.00 8.45 116 MET A CA 1
ATOM 908 C C . MET A 1 115 ? 1.307 25.400 56.399 1.00 13.74 116 MET A C 1
ATOM 909 O O . MET A 1 115 ? 0.446 25.076 55.576 1.00 13.49 116 MET A O 1
ATOM 914 N N . ALA A 1 116 ? 1.033 26.206 57.429 1.00 11.34 117 ALA A N 1
ATOM 915 C CA . ALA A 1 116 ? -0.298 26.805 57.519 1.00 12.46 117 ALA A CA 1
ATOM 916 C C . ALA A 1 116 ? -0.520 27.824 56.415 1.00 14.26 117 ALA A C 1
ATOM 917 O O . ALA A 1 116 ? -1.636 27.957 55.896 1.00 12.75 117 ALA A O 1
ATOM 919 N N . ILE A 1 117 ? 0.524 28.571 56.068 1.00 10.80 118 ILE A N 1
ATOM 920 C CA . ILE A 1 117 ? 0.439 29.497 54.945 1.00 9.80 118 ILE A CA 1
ATOM 921 C C . ILE A 1 117 ? 0.199 28.737 53.642 1.00 10.27 118 ILE A C 1
ATOM 922 O O . ILE A 1 117 ? -0.651 29.127 52.829 1.00 13.75 118 ILE A O 1
ATOM 927 N N . VAL A 1 118 ? 0.919 27.634 53.429 1.00 12.51 119 VAL A N 1
ATOM 928 C CA . VAL A 1 118 ? 0.617 26.807 52.263 1.00 13.58 119 VAL A CA 1
ATOM 929 C C . VAL A 1 118 ? -0.823 26.305 52.313 1.00 17.55 119 VAL A C 1
ATOM 930 O O . VAL A 1 118 ? -1.517 26.258 51.291 1.00 15.99 119 VAL A O 1
ATOM 934 N N . ALA A 1 119 ? -1.305 25.920 53.498 1.00 13.33 120 ALA A N 1
ATOM 935 C CA . ALA A 1 119 ? -2.695 25.479 53.569 1.00 13.40 120 ALA A CA 1
ATOM 936 C C . ALA A 1 119 ? -3.645 26.586 53.131 1.00 13.00 120 ALA A C 1
ATOM 937 O O . ALA A 1 119 ? -4.695 26.308 52.530 1.00 15.81 120 ALA A O 1
ATOM 939 N N . SER A 1 120 ? -3.303 27.837 53.428 1.00 13.73 121 SER A N 1
ATOM 940 C CA . SER A 1 120 ? -4.180 28.940 53.059 1.00 11.70 121 SER A CA 1
ATOM 941 C C . SER A 1 120 ? -4.269 29.117 51.553 1.00 19.22 121 SER A C 1
ATOM 942 O O . SER A 1 120 ? -5.220 29.750 51.078 1.00 21.65 121 SER A O 1
ATOM 945 N N . ALA A 1 121 ? -3.318 28.562 50.789 1.00 11.99 122 ALA A N 1
ATOM 946 C CA . ALA A 1 121 ? -3.370 28.622 49.330 1.00 15.25 122 ALA A CA 1
ATOM 947 C C . ALA A 1 121 ? -4.403 27.688 48.735 1.00 17.34 122 ALA A C 1
ATOM 948 O O . ALA A 1 121 ? -4.722 27.829 47.549 1.00 21.20 122 ALA A O 1
ATOM 950 N N . ARG A 1 122 ? -4.931 26.754 49.511 1.00 14.76 123 ARG A N 1
ATOM 951 C CA . ARG A 1 122 ? -5.864 25.795 48.926 1.00 13.29 123 ARG A CA 1
ATOM 952 C C . ARG A 1 122 ? -7.086 26.468 48.317 1.00 20.37 123 ARG A C 1
ATOM 953 O O . ARG A 1 122 ? -7.379 26.194 47.141 1.00 18.14 123 ARG A O 1
ATOM 961 N N . PRO A 1 123 ? -7.833 27.339 49.018 1.00 18.51 124 PRO A N 1
ATOM 962 C CA . PRO A 1 123 ? -9.010 27.949 48.370 1.00 16.55 124 PRO A CA 1
ATOM 963 C C . PRO A 1 123 ? -8.635 28.795 47.183 1.00 20.65 124 PRO A C 1
ATOM 964 O O . PRO A 1 123 ? -9.398 28.861 46.212 1.00 26.76 124 PRO A O 1
ATOM 968 N N . LEU A 1 124 ? -7.483 29.467 47.246 1.00 18.55 125 LEU A N 1
ATOM 969 C CA . LEU A 1 124 ? -7.024 30.253 46.109 1.00 22.21 125 LEU A CA 1
ATOM 970 C C . LEU A 1 124 ? -6.809 29.362 44.905 1.00 23.19 125 LEU A C 1
ATOM 971 O O . LEU A 1 124 ? -7.254 29.678 43.798 1.00 20.27 125 LEU A O 1
ATOM 976 N N . ILE A 1 125 ? -6.137 28.231 45.110 1.00 15.28 126 ILE A N 1
ATOM 977 C CA . ILE A 1 125 ? -5.791 27.363 43.986 1.00 21.35 126 ILE A CA 1
ATOM 978 C C . ILE A 1 125 ? -7.043 26.755 43.361 1.00 22.45 126 ILE A C 1
ATOM 979 O O . ILE A 1 125 ? -7.167 26.699 42.131 1.00 30.66 126 ILE A O 1
ATOM 984 N N . PHE A 1 126 ? -7.992 26.290 44.178 1.00 24.04 127 PHE A N 1
ATOM 985 C CA . PHE A 1 126 ? -9.156 25.576 43.658 1.00 21.78 127 PHE A CA 1
ATOM 986 C C . PHE A 1 126 ? -10.351 26.482 43.434 1.00 36.84 127 PHE A C 1
ATOM 987 O O . PHE A 1 126 ? -11.439 25.985 43.117 1.00 35.30 127 PHE A O 1
ATOM 995 N N . GLY A 1 127 ? -10.175 27.793 43.583 1.00 38.41 128 GLY A N 1
ATOM 996 C CA . GLY A 1 127 ? -11.280 28.711 43.368 1.00 40.73 128 GLY A CA 1
ATOM 997 C C . GLY A 1 127 ? -12.473 28.430 44.246 1.00 40.14 128 GLY A C 1
ATOM 998 O O . GLY A 1 127 ? -13.616 28.647 43.824 1.00 52.62 128 GLY A O 1
ATOM 999 N N . THR A 1 128 ? -12.239 27.945 45.458 1.00 38.67 129 THR A N 1
ATOM 1000 C CA . THR A 1 128 ? -13.318 27.664 46.392 1.00 48.13 129 THR A CA 1
ATOM 1001 C C . THR A 1 128 ? -13.806 28.944 47.075 1.00 60.31 129 THR A C 1
ATOM 1002 O O . THR A 1 128 ? -13.431 30.052 46.690 1.00 47.14 129 THR A O 1
#

CATH classification: 1.10.490.10

Solvent-accessible surface area: 7453 Å² total; per-residue (Å²): 107,126,70,94,25,6,30,41,107,21,47,10,108,80,28,5,84,110,5,3,58,28,4,3,100,86,1,64,79,22,116,100,4,24,94,43,40,88,157,60,73,34,174,134,42,50,188,128,31,23,49,25,14,17,82,40,9,47,30,54,78,72,64,170,41,130,95,26,15,25,24,44,112,129,35,52,180,150,94,48,25,67,74,99,32,20,77,37,41,20,56,24,7,45,44,0,5,106,129,66,62,22,52,110,127,29,19,53,70,0,31,64,41,17,57,69,8,104,64,112,19,32,67,137

Organism: Chlamydomonas reinhardtii (NCBI:txid3055)

B-factor: mean 18.2, std 9.62, range [5.65, 62.47]

Sequence (124 aa):
APADSLYSSRMMGGEAAVEEKAVDDVFYERIVADPQLAPFFANVDMKKQRRKQVAFMMTYVFGGSGAYEGRDLGASHRRRLIRREQGMNHHHFDLVAAHLDSTLQELGVAQEELKAEAMAIVASARPLIFGT